Protein AF-A0A7C0W4H1-F1 (afdb_monomer)

Structure (mmCIF, N/CA/C/O backbone):
data_AF-A0A7C0W4H1-F1
#
_entry.id   AF-A0A7C0W4H1-F1
#
loop_
_atom_site.group_PDB
_atom_site.id
_atom_site.type_symbol
_atom_site.label_atom_id
_atom_site.label_alt_id
_atom_site.label_comp_id
_atom_site.label_asym_id
_atom_site.label_entity_id
_atom_site.label_seq_id
_atom_site.pdbx_PDB_ins_code
_atom_site.Cartn_x
_atom_site.Cartn_y
_atom_site.Cartn_z
_atom_site.occupancy
_atom_site.B_iso_or_equiv
_atom_site.auth_seq_id
_atom_site.auth_comp_id
_atom_site.auth_asym_id
_atom_site.auth_atom_id
_atom_site.pdbx_PDB_model_num
ATOM 1 N N . ARG A 1 1 ? 13.408 6.150 4.869 1.00 78.88 1 ARG A N 1
ATOM 2 C CA . ARG A 1 1 ? 12.668 6.391 6.142 1.00 78.88 1 ARG A CA 1
ATOM 3 C C . ARG A 1 1 ? 11.243 6.773 5.783 1.00 78.88 1 ARG A C 1
ATOM 5 O O . ARG A 1 1 ? 11.081 7.553 4.853 1.00 78.88 1 ARG A O 1
ATOM 12 N N . PHE A 1 2 ? 10.259 6.246 6.507 1.00 88.44 2 PHE A N 1
ATOM 13 C CA . PHE A 1 2 ? 8.850 6.602 6.339 1.00 88.44 2 PHE A CA 1
ATOM 14 C C . PHE A 1 2 ? 8.395 7.413 7.553 1.00 88.44 2 PHE A C 1
ATOM 16 O O . PHE A 1 2 ? 8.784 7.103 8.681 1.00 88.44 2 PHE A O 1
ATOM 23 N N . GLN A 1 3 ? 7.609 8.457 7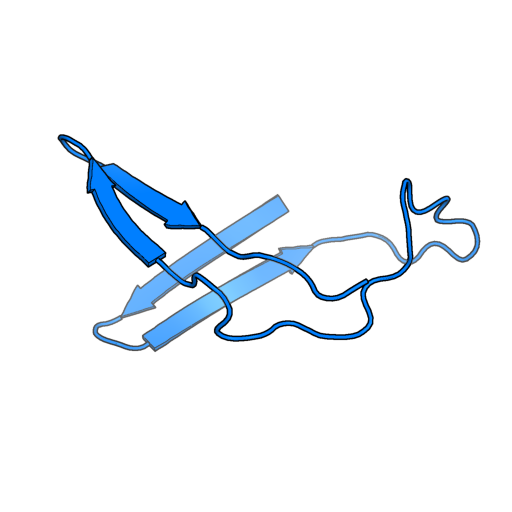.325 1.00 94.00 3 GLN A N 1
ATOM 24 C CA . GLN A 1 3 ? 6.870 9.169 8.364 1.00 94.00 3 GLN A CA 1
ATOM 25 C C . GLN A 1 3 ? 5.403 9.187 7.959 1.00 94.00 3 GLN A C 1
ATOM 27 O O . GLN A 1 3 ? 5.095 9.435 6.796 1.00 94.00 3 GLN A O 1
ATOM 32 N N . VAL A 1 4 ? 4.512 8.903 8.904 1.00 94.12 4 VAL A N 1
ATOM 33 C CA . VAL A 1 4 ? 3.077 8.787 8.639 1.00 94.12 4 VAL A CA 1
ATOM 34 C C . VAL A 1 4 ? 2.320 9.614 9.666 1.00 94.12 4 VAL A C 1
ATOM 36 O O . VAL A 1 4 ? 2.609 9.544 10.860 1.00 94.12 4 VAL A O 1
ATOM 39 N N . ARG A 1 5 ? 1.342 10.382 9.193 1.00 95.62 5 ARG A N 1
ATOM 40 C CA . ARG A 1 5 ? 0.365 11.106 10.002 1.00 95.62 5 ARG A CA 1
ATOM 41 C C . ARG A 1 5 ? -1.033 10.661 9.586 1.00 95.62 5 ARG A C 1
ATOM 43 O O . ARG A 1 5 ? -1.318 10.583 8.394 1.00 95.62 5 ARG A O 1
ATOM 50 N N . 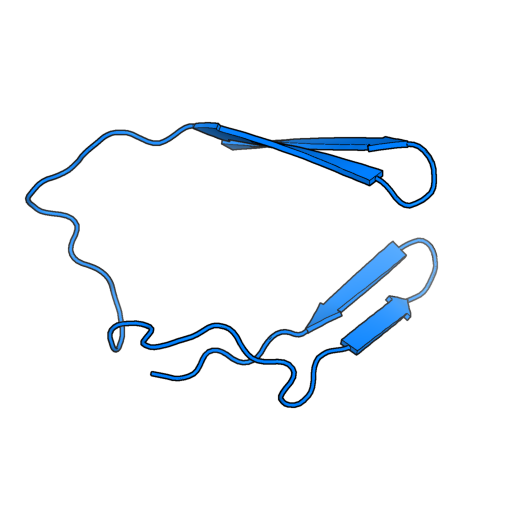ILE A 1 6 ? -1.878 10.364 10.568 1.00 93.69 6 ILE A N 1
ATOM 51 C CA . ILE A 1 6 ? -3.251 9.890 10.362 1.00 93.69 6 ILE A CA 1
ATOM 52 C C . ILE A 1 6 ? -4.203 10.910 10.991 1.00 93.69 6 ILE A C 1
ATOM 54 O O . ILE A 1 6 ? -4.033 11.271 12.154 1.00 93.69 6 ILE A O 1
ATOM 58 N N . GLU A 1 7 ? -5.179 11.379 10.219 1.00 95.06 7 GLU A N 1
ATOM 59 C CA . GLU A 1 7 ? -6.216 12.328 10.629 1.00 95.06 7 GLU A CA 1
ATOM 60 C C . GLU A 1 7 ? -7.575 11.789 10.177 1.00 95.06 7 GLU A C 1
ATOM 62 O O . GLU A 1 7 ? -7.963 11.957 9.024 1.00 95.06 7 GLU A O 1
ATOM 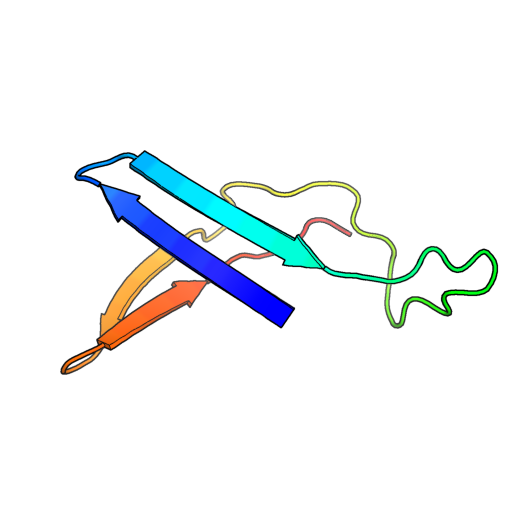67 N N . GLY A 1 8 ? -8.285 11.098 11.073 1.00 92.00 8 GLY A N 1
ATOM 68 C CA . GLY A 1 8 ? -9.529 10.415 10.714 1.00 92.00 8 GLY A CA 1
ATOM 69 C C . GLY A 1 8 ? -9.290 9.331 9.659 1.00 92.00 8 GLY A C 1
ATOM 70 O O . GLY A 1 8 ? -8.541 8.386 9.900 1.00 92.00 8 GLY A O 1
ATOM 71 N N . ASP A 1 9 ? -9.919 9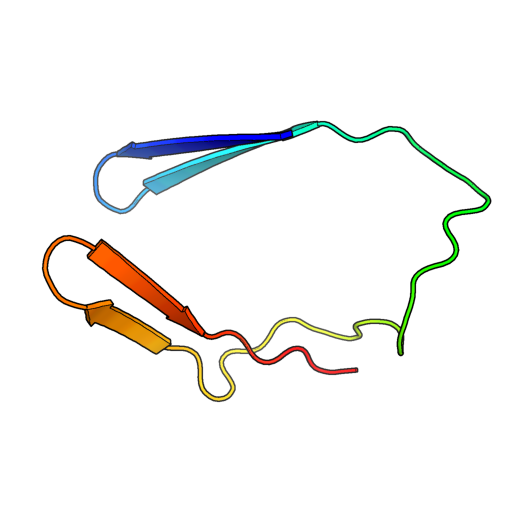.486 8.498 1.00 93.25 9 ASP A N 1
ATOM 72 C CA . ASP A 1 9 ? -9.791 8.631 7.312 1.00 93.25 9 ASP A CA 1
ATOM 73 C C . ASP A 1 9 ? -8.646 9.051 6.371 1.00 93.25 9 ASP A C 1
ATOM 75 O O . ASP A 1 9 ? -8.357 8.371 5.384 1.00 93.25 9 ASP A O 1
ATOM 79 N N . ARG A 1 10 ? -7.952 10.153 6.676 1.00 95.06 10 ARG A N 1
ATOM 80 C CA . ARG A 1 10 ? -6.859 10.677 5.861 1.00 95.06 10 ARG A CA 1
ATOM 81 C C . ARG A 1 10 ? -5.503 10.219 6.379 1.00 95.06 10 ARG A C 1
ATOM 83 O O . ARG A 1 10 ? -5.170 10.385 7.551 1.00 95.06 10 ARG A O 1
ATOM 90 N N . ILE A 1 11 ? -4.665 9.747 5.460 1.00 94.19 11 ILE A N 1
ATOM 91 C CA . ILE A 1 11 ? -3.254 9.451 5.719 1.00 94.19 11 ILE A CA 1
ATOM 92 C C . ILE A 1 11 ? -2.381 10.423 4.923 1.00 94.19 11 ILE A C 1
ATOM 94 O O . ILE A 1 11 ? -2.573 10.619 3.725 1.00 94.19 11 ILE A O 1
ATOM 98 N N . GLN A 1 12 ? -1.398 11.020 5.593 1.00 96.25 12 GLN A N 1
ATOM 99 C CA . GLN A 1 12 ? -0.284 11.725 4.965 1.00 96.25 12 GLN A CA 1
ATOM 100 C C . GLN A 1 12 ? 0.995 10.937 5.230 1.00 96.25 12 GLN A C 1
ATOM 102 O O . GLN A 1 12 ? 1.328 10.658 6.383 1.00 96.25 12 GLN A O 1
ATOM 107 N N . ALA A 1 13 ? 1.715 10.581 4.169 1.00 94.69 13 ALA A N 1
ATOM 108 C CA . ALA A 1 13 ? 2.970 9.853 4.264 1.00 94.69 13 ALA A CA 1
ATOM 109 C C . ALA A 1 13 ? 4.097 10.644 3.595 1.00 94.69 13 ALA A C 1
ATOM 111 O O . ALA A 1 13 ? 3.955 11.120 2.471 1.00 94.69 13 ALA A O 1
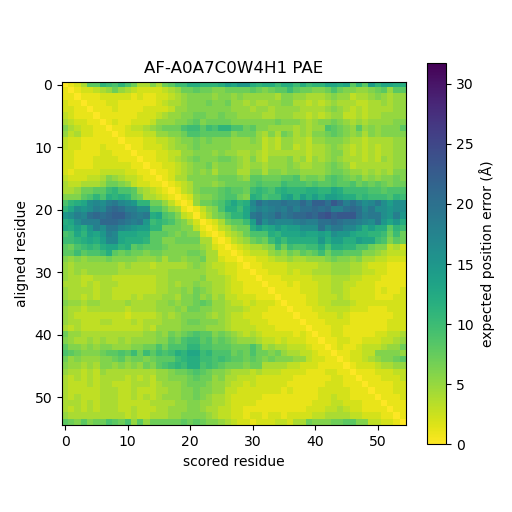ATOM 112 N N . LEU A 1 14 ? 5.225 10.756 4.291 1.00 95.25 14 LEU A N 1
ATOM 113 C CA . LEU A 1 14 ? 6.476 11.277 3.758 1.00 95.25 14 LEU A CA 1
ATOM 114 C C . LEU A 1 14 ? 7.466 10.127 3.627 1.00 95.25 14 LEU A C 1
ATOM 116 O O . LEU A 1 14 ? 7.718 9.382 4.581 1.00 95.25 14 LEU A O 1
ATOM 120 N N . VAL A 1 15 ? 8.042 10.004 2.437 1.00 92.62 15 VAL A N 1
ATOM 121 C CA . VAL A 1 15 ? 9.016 8.967 2.106 1.00 92.62 15 VAL A CA 1
ATOM 122 C C . VAL A 1 15 ? 10.270 9.633 1.570 1.00 92.62 15 VAL A C 1
ATOM 124 O O . VAL A 1 15 ? 10.204 10.442 0.651 1.00 92.62 15 VAL A O 1
ATOM 127 N N . GLY A 1 16 ? 11.415 9.295 2.158 1.00 88.31 16 GLY A N 1
ATOM 128 C CA . GLY A 1 16 ? 12.725 9.707 1.659 1.00 88.31 16 GLY A CA 1
ATOM 129 C C . GLY A 1 16 ? 13.491 8.520 1.087 1.00 88.31 16 GLY A C 1
ATOM 130 O O . GLY A 1 16 ? 13.608 7.490 1.765 1.00 88.31 16 GLY A O 1
ATOM 131 N N . GLY A 1 17 ? 14.033 8.699 -0.116 1.00 84.69 17 GLY A N 1
ATOM 132 C CA . GLY A 1 17 ? 14.934 7.779 -0.808 1.00 84.69 17 GLY A CA 1
ATOM 133 C C . GLY A 1 17 ? 15.880 8.548 -1.734 1.00 84.69 17 GLY A C 1
ATOM 134 O O . GLY A 1 17 ? 15.630 9.711 -2.047 1.00 84.69 17 GLY A O 1
ATOM 135 N N . THR A 1 18 ? 16.974 7.911 -2.142 1.00 79.31 18 THR A N 1
ATOM 136 C CA . THR A 1 18 ? 17.935 8.482 -3.095 1.00 79.31 18 THR A CA 1
ATOM 137 C C . THR A 1 18 ? 17.599 7.971 -4.496 1.00 79.31 18 THR A C 1
ATOM 139 O O . THR A 1 18 ? 17.372 6.764 -4.631 1.00 79.31 18 THR A O 1
ATOM 142 N N . PRO A 1 19 ? 17.570 8.826 -5.534 1.00 76.38 19 PRO A N 1
ATOM 143 C CA . PRO A 1 19 ? 17.500 8.354 -6.911 1.00 76.38 19 PRO A CA 1
ATOM 144 C C . PRO A 1 19 ? 18.683 7.424 -7.176 1.00 76.38 19 PRO A C 1
ATOM 146 O O . PRO A 1 19 ? 19.807 7.720 -6.771 1.00 76.38 19 PRO A O 1
ATOM 149 N N . THR A 1 20 ? 18.447 6.294 -7.826 1.00 70.44 20 THR A N 1
ATOM 150 C CA . THR A 1 20 ? 19.542 5.437 -8.273 1.00 70.44 20 THR A CA 1
ATOM 151 C C . THR A 1 20 ? 19.191 4.797 -9.601 1.00 70.44 20 THR A C 1
ATOM 153 O O . THR A 1 20 ? 18.234 4.030 -9.709 1.00 70.44 20 THR A O 1
ATOM 156 N N . ASP A 1 21 ? 20.009 5.115 -10.600 1.00 65.81 21 ASP A N 1
ATOM 157 C CA . ASP A 1 21 ? 19.932 4.564 -11.954 1.00 65.81 21 ASP A CA 1
ATOM 158 C C . ASP A 1 21 ? 20.347 3.083 -11.994 1.00 65.81 21 ASP A C 1
ATOM 160 O O . ASP A 1 21 ? 20.145 2.393 -12.989 1.00 65.81 21 ASP A O 1
ATOM 164 N N . SER A 1 22 ? 20.924 2.579 -10.898 1.00 65.12 22 SER A N 1
ATOM 165 C CA . SER A 1 22 ? 21.426 1.214 -10.743 1.00 65.12 22 SER A CA 1
ATOM 166 C C . SER A 1 22 ? 20.726 0.448 -9.623 1.00 65.12 22 SER A C 1
ATOM 168 O O . SER A 1 22 ? 21.288 -0.515 -9.093 1.00 65.12 22 SER A O 1
ATOM 170 N N . LEU A 1 23 ? 19.504 0.849 -9.248 1.00 67.56 23 LEU A N 1
ATOM 171 C CA . LEU A 1 23 ? 18.715 0.105 -8.272 1.00 67.56 23 LEU A CA 1
A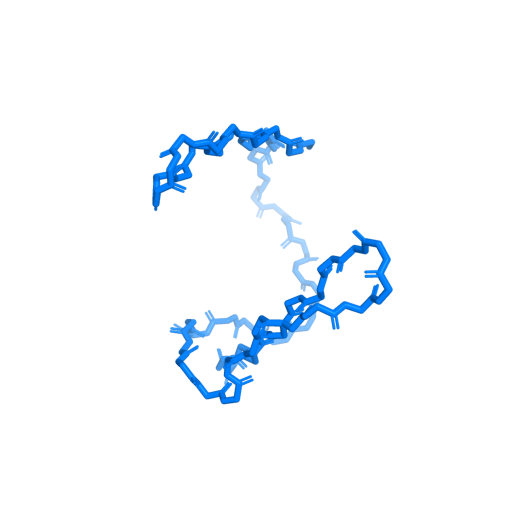TOM 172 C C . LEU A 1 23 ? 18.492 -1.319 -8.793 1.00 67.56 23 LEU A C 1
ATOM 174 O O . LEU A 1 23 ? 17.603 -1.573 -9.603 1.00 67.56 23 LEU A O 1
ATOM 178 N N . GLN A 1 24 ? 19.301 -2.263 -8.316 1.00 67.50 24 GLN A N 1
ATOM 179 C CA . GLN A 1 24 ? 19.047 -3.682 -8.502 1.00 67.50 24 GLN A CA 1
ATOM 180 C C . GLN A 1 24 ? 17.844 -4.045 -7.637 1.00 67.50 24 GLN A C 1
ATOM 182 O O . GLN A 1 24 ? 17.973 -4.472 -6.486 1.00 67.50 24 GLN A O 1
ATOM 187 N N . LEU A 1 25 ? 16.658 -3.808 -8.193 1.00 72.38 25 LEU A N 1
ATOM 188 C CA . LEU A 1 25 ? 15.413 -4.308 -7.645 1.00 72.38 25 LEU A CA 1
ATOM 189 C C . LEU A 1 25 ? 15.532 -5.829 -7.554 1.00 72.38 25 LEU A C 1
ATOM 191 O O . LEU A 1 25 ? 15.859 -6.509 -8.526 1.00 72.38 25 LEU A O 1
ATOM 195 N N . ARG A 1 26 ? 15.332 -6.360 -6.350 1.00 75.25 26 ARG A N 1
ATOM 196 C CA . ARG A 1 26 ? 15.299 -7.803 -6.130 1.00 75.25 26 ARG A CA 1
ATOM 197 C C . ARG A 1 26 ? 13.876 -8.287 -6.364 1.00 75.25 26 ARG A C 1
ATOM 199 O O . ARG A 1 26 ? 12.950 -7.748 -5.766 1.00 75.25 26 ARG A O 1
ATOM 206 N N . GLY A 1 27 ? 13.736 -9.339 -7.163 1.00 81.12 27 GLY A N 1
ATOM 207 C CA . GLY A 1 27 ? 12.440 -9.925 -7.498 1.00 81.12 27 GLY A CA 1
ATOM 208 C C . GLY A 1 27 ? 11.844 -9.373 -8.796 1.00 81.12 27 GLY A C 1
ATOM 209 O O . GLY A 1 27 ? 12.456 -8.526 -9.450 1.00 81.12 27 GLY A O 1
ATOM 210 N N . PRO A 1 28 ? 10.682 -9.902 -9.207 1.00 85.69 28 PRO A N 1
ATOM 211 C CA . PRO A 1 28 ? 10.012 -9.458 -10.418 1.00 85.69 28 PRO A CA 1
ATOM 212 C C . PRO A 1 28 ? 9.527 -8.003 -10.279 1.00 85.69 28 PRO A C 1
ATOM 214 O O . PRO A 1 28 ? 9.220 -7.556 -9.168 1.00 85.69 28 PRO A O 1
ATOM 217 N N . PRO A 1 29 ? 9.467 -7.249 -11.389 1.00 87.25 29 PRO A N 1
ATOM 218 C CA . PRO A 1 29 ? 8.921 -5.900 -11.377 1.00 87.25 29 PRO A CA 1
ATOM 219 C C . PRO A 1 29 ? 7.442 -5.934 -10.984 1.00 87.25 29 PRO A C 1
ATOM 221 O O . PRO A 1 29 ? 6.701 -6.806 -11.415 1.00 87.25 29 PRO A O 1
ATOM 224 N N . ILE A 1 30 ? 7.004 -4.966 -10.183 1.00 91.12 30 ILE A N 1
ATOM 225 C CA . ILE A 1 30 ? 5.590 -4.838 -9.820 1.00 91.12 30 ILE A CA 1
ATOM 226 C C . ILE A 1 30 ? 4.852 -4.177 -10.988 1.00 91.12 30 ILE A C 1
ATOM 228 O O . ILE A 1 30 ? 5.198 -3.063 -11.382 1.00 91.12 30 ILE A O 1
ATOM 232 N N . LYS A 1 31 ? 3.824 -4.845 -11.515 1.00 94.25 31 LYS A N 1
ATOM 233 C CA . LYS A 1 31 ? 2.929 -4.313 -12.554 1.00 94.25 31 LYS A CA 1
ATOM 234 C C . LYS A 1 31 ? 1.843 -3.432 -11.956 1.00 94.25 31 LYS A C 1
ATOM 236 O O . LYS A 1 31 ? 1.546 -2.369 -12.500 1.00 94.25 31 LYS A O 1
ATOM 241 N N . ALA A 1 32 ? 1.250 -3.872 -10.845 1.00 95.19 32 ALA A N 1
ATOM 242 C CA . ALA A 1 32 ? 0.143 -3.174 -10.209 1.00 95.19 32 ALA A CA 1
ATOM 243 C C . ALA A 1 32 ? 0.018 -3.476 -8.708 1.00 95.19 32 ALA A C 1
ATOM 245 O O . ALA A 1 32 ? 0.402 -4.533 -8.204 1.00 95.19 32 ALA A O 1
ATOM 246 N N . VAL A 1 33 ? -0.597 -2.530 -8.000 1.00 95.88 33 VAL A N 1
ATOM 247 C CA . VAL A 1 33 ? -1.149 -2.737 -6.658 1.00 95.88 33 VAL A CA 1
ATOM 248 C C . VAL A 1 33 ? -2.641 -2.997 -6.820 1.00 95.88 33 VAL A C 1
ATOM 250 O O . VAL A 1 33 ? -3.325 -2.225 -7.490 1.00 95.88 33 VAL A O 1
ATOM 253 N N . THR A 1 34 ? -3.149 -4.074 -6.225 1.00 96.56 34 THR A N 1
ATOM 254 C CA . THR A 1 34 ? -4.550 -4.486 -6.390 1.00 96.56 34 THR A CA 1
ATOM 255 C C . THR A 1 34 ? -5.232 -4.701 -5.040 1.00 96.56 34 THR A C 1
ATOM 257 O O . THR A 1 34 ? -4.587 -4.682 -3.992 1.00 96.56 34 THR A O 1
ATOM 260 N N . LEU A 1 35 ? -6.551 -4.912 -5.065 1.00 97.31 35 LEU A N 1
ATOM 261 C CA . LEU A 1 35 ? -7.332 -5.295 -3.883 1.00 97.31 35 LEU A CA 1
ATOM 262 C C . LEU A 1 35 ? -7.315 -6.814 -3.627 1.00 97.31 35 LEU A C 1
ATOM 264 O O . LEU A 1 35 ? -8.067 -7.294 -2.780 1.00 97.31 35 LEU A O 1
ATOM 268 N N . HIS A 1 36 ? -6.502 -7.576 -4.367 1.00 96.50 36 HIS A N 1
ATOM 269 C CA . HIS A 1 36 ? -6.417 -9.023 -4.219 1.00 96.50 36 HIS A CA 1
ATOM 270 C C . HIS A 1 36 ? -5.913 -9.382 -2.818 1.00 96.50 36 HIS A C 1
ATOM 272 O O . HIS A 1 36 ? -4.775 -9.078 -2.465 1.00 96.50 36 HIS A O 1
ATOM 278 N N . ASP A 1 37 ? -6.798 -9.994 -2.028 1.00 96.75 37 ASP A N 1
ATOM 279 C CA . ASP A 1 37 ? -6.560 -10.358 -0.627 1.00 96.75 37 ASP A CA 1
ATOM 280 C C . ASP A 1 37 ? -6.077 -9.181 0.250 1.00 96.75 37 ASP A C 1
ATOM 282 O O . ASP A 1 37 ? -5.303 -9.344 1.195 1.00 96.75 37 ASP A O 1
ATOM 286 N N . LEU A 1 38 ? -6.522 -7.956 -0.071 1.00 97.81 38 LEU A N 1
ATOM 287 C CA . LEU A 1 38 ? -6.236 -6.789 0.758 1.00 97.81 38 LEU A CA 1
ATOM 288 C C . LEU A 1 38 ? -6.925 -6.952 2.115 1.00 97.81 38 LEU A C 1
ATOM 290 O O . LEU A 1 38 ? -8.153 -6.982 2.203 1.00 97.81 38 LEU A O 1
ATOM 294 N N . ALA A 1 39 ? -6.132 -6.961 3.182 1.00 97.38 39 ALA A N 1
ATOM 295 C CA . ALA A 1 39 ? -6.640 -7.069 4.540 1.00 97.38 39 ALA A CA 1
ATOM 296 C C . ALA A 1 39 ? -5.962 -6.066 5.472 1.00 97.38 39 ALA A C 1
ATOM 298 O O . ALA A 1 39 ? -4.751 -5.857 5.415 1.00 97.38 39 ALA A O 1
ATOM 299 N N . VAL A 1 40 ? -6.744 -5.479 6.379 1.00 96.06 40 VAL A N 1
ATOM 30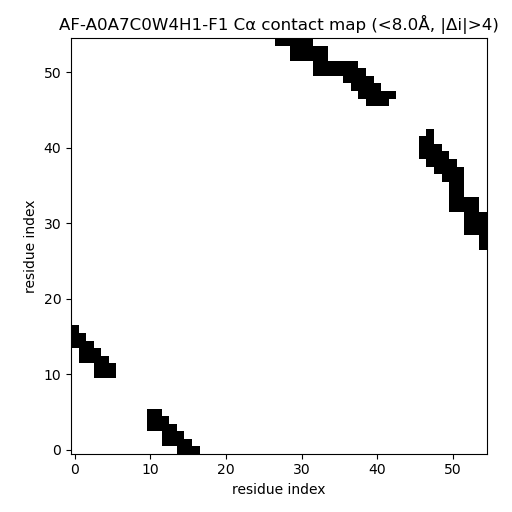0 C CA . VAL A 1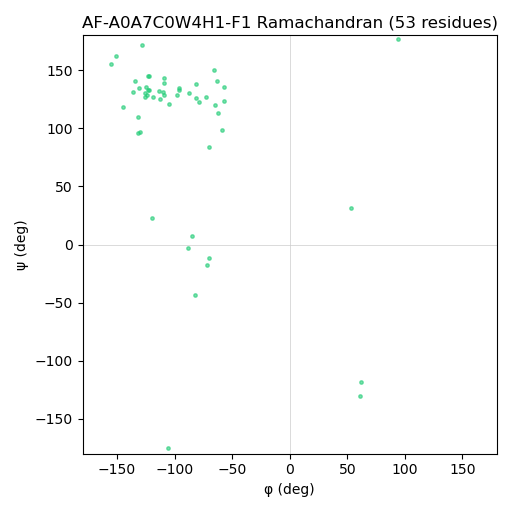 40 ? -6.248 -4.698 7.517 1.00 96.06 40 VAL A CA 1
ATOM 301 C C . VAL A 1 40 ? -6.973 -5.193 8.757 1.00 96.06 40 VAL A C 1
ATOM 303 O O . VAL A 1 40 ? -8.174 -4.987 8.909 1.00 96.06 40 VAL A O 1
ATOM 306 N N . ILE A 1 41 ? -6.248 -5.877 9.637 1.00 97.50 41 ILE A N 1
ATOM 307 C CA . ILE A 1 41 ? -6.829 -6.555 10.797 1.00 97.50 41 ILE A CA 1
ATOM 308 C C . ILE A 1 41 ? -6.194 -6.077 12.099 1.00 97.50 41 ILE A C 1
ATOM 310 O O . ILE A 1 41 ? -4.996 -5.791 12.176 1.00 97.50 41 ILE A O 1
ATOM 314 N N . ARG A 1 42 ? -7.009 -6.016 13.154 1.00 95.88 42 ARG A N 1
ATOM 315 C CA . ARG A 1 42 ? -6.530 -5.776 14.517 1.00 95.88 42 ARG A CA 1
ATOM 316 C C . ARG A 1 42 ? -5.823 -7.038 15.015 1.00 95.88 42 ARG A C 1
ATOM 318 O O . ARG A 1 42 ? -6.411 -8.116 14.998 1.00 95.88 42 ARG A O 1
ATOM 325 N N . ARG A 1 43 ? -4.583 -6.915 15.494 1.00 96.00 43 ARG A N 1
ATOM 326 C CA . ARG A 1 43 ? -3.832 -8.024 16.103 1.00 96.00 43 ARG A CA 1
ATOM 327 C C . ARG A 1 43 ? -3.258 -7.577 17.445 1.00 96.00 43 ARG A C 1
ATOM 329 O O . ARG A 1 43 ? -2.216 -6.926 17.510 1.00 96.00 43 ARG A O 1
ATOM 336 N N . GLY A 1 44 ? -3.970 -7.911 18.521 1.00 94.94 44 GLY A N 1
ATOM 337 C CA . GLY A 1 44 ? -3.659 -7.438 19.871 1.00 94.94 44 GLY A CA 1
ATOM 338 C C . GLY A 1 44 ? -3.726 -5.904 19.958 1.00 94.94 44 GLY A C 1
ATOM 339 O O . GLY A 1 44 ? -4.707 -5.315 19.493 1.00 94.94 44 GLY A O 1
ATOM 340 N N . PRO A 1 45 ? -2.703 -5.229 20.518 1.00 94.50 45 PRO A N 1
ATOM 341 C CA . PRO A 1 45 ? -2.697 -3.769 20.591 1.00 94.50 45 PRO A CA 1
ATOM 342 C C . PRO A 1 45 ? -2.471 -3.101 19.225 1.00 94.50 45 PRO A C 1
ATOM 344 O O . PRO A 1 45 ? -2.779 -1.919 19.079 1.00 94.50 45 PRO A O 1
ATOM 347 N N . GLY A 1 46 ? -1.954 -3.836 18.236 1.00 94.06 46 GLY A N 1
ATOM 348 C CA . GLY A 1 46 ? -1.538 -3.304 16.943 1.00 94.06 46 GLY A CA 1
ATOM 349 C C . GLY A 1 46 ? -2.476 -3.633 15.782 1.00 94.06 46 GLY A C 1
ATOM 350 O O . GLY A 1 46 ? -3.536 -4.245 15.934 1.00 94.06 46 GLY A O 1
ATOM 351 N N . TRP A 1 47 ? -2.029 -3.229 14.596 1.00 93.69 47 TRP A N 1
ATOM 352 C CA . TRP A 1 47 ? -2.674 -3.489 13.313 1.00 93.69 47 TRP A CA 1
ATOM 353 C C . TRP A 1 47 ? -1.711 -4.232 12.394 1.00 93.69 47 TRP A C 1
ATOM 355 O O . TRP A 1 47 ? -0.505 -3.989 12.428 1.00 93.69 47 TRP A O 1
ATOM 365 N N . VAL A 1 48 ? -2.250 -5.126 11.571 1.00 96.50 48 VAL A N 1
ATOM 366 C CA . VAL A 1 48 ? -1.512 -5.830 10.521 1.00 96.50 48 VAL A CA 1
ATOM 367 C C . VAL A 1 48 ? -2.218 -5.578 9.199 1.00 96.50 48 VAL A C 1
ATOM 369 O O . VAL A 1 48 ? -3.428 -5.774 9.107 1.00 96.50 48 VAL A O 1
ATOM 372 N N . ALA A 1 49 ? -1.457 -5.148 8.194 1.00 95.38 49 ALA A N 1
ATOM 373 C CA . ALA A 1 49 ? -1.927 -5.005 6.824 1.00 95.38 49 ALA A CA 1
ATOM 374 C C . ALA A 1 49 ? -1.297 -6.087 5.939 1.00 95.38 49 ALA A C 1
ATOM 376 O O . ALA A 1 49 ? -0.135 -6.449 6.127 1.00 95.38 49 ALA A O 1
ATOM 377 N N . THR A 1 50 ? -2.059 -6.600 4.982 1.00 97.19 50 THR A N 1
ATOM 378 C CA . THR A 1 50 ? -1.607 -7.548 3.959 1.00 97.19 50 THR A CA 1
ATOM 379 C C . THR A 1 50 ? -1.958 -6.992 2.589 1.00 97.19 50 THR A C 1
ATOM 381 O O . THR A 1 50 ? -3.079 -6.540 2.375 1.00 97.19 50 THR A O 1
ATOM 384 N N . VAL A 1 51 ? -0.972 -6.986 1.692 1.00 96.44 51 VAL A N 1
ATOM 385 C CA . VAL A 1 51 ? -1.096 -6.544 0.300 1.00 96.44 51 VAL A CA 1
ATOM 386 C C . VAL A 1 51 ? -0.367 -7.560 -0.563 1.00 96.44 51 VAL A C 1
ATOM 388 O O . VAL A 1 51 ? 0.783 -7.895 -0.271 1.00 96.44 51 VAL A O 1
ATOM 391 N N . ILE A 1 52 ? -1.020 -8.022 -1.625 1.00 95.00 52 ILE A N 1
ATOM 392 C CA . ILE A 1 52 ? -0.407 -8.874 -2.641 1.00 95.00 52 ILE A CA 1
ATOM 393 C C . ILE A 1 52 ? -0.164 -8.022 -3.889 1.00 95.00 52 ILE A C 1
ATOM 395 O O . ILE A 1 52 ? -1.088 -7.424 -4.444 1.00 95.00 52 ILE A O 1
ATOM 399 N N . PHE A 1 53 ? 1.100 -7.932 -4.304 1.00 94.00 53 PHE A N 1
ATOM 400 C CA . PHE A 1 53 ? 1.483 -7.224 -5.523 1.00 94.00 53 PHE A CA 1
ATOM 401 C C . PHE A 1 53 ? 1.271 -8.108 -6.748 1.00 94.00 53 PHE A C 1
ATOM 403 O O . PHE A 1 53 ? 1.627 -9.286 -6.727 1.00 94.00 53 PHE A O 1
ATOM 410 N N . ASP A 1 54 ? 0.737 -7.515 -7.814 1.00 94.25 54 ASP A N 1
ATOM 411 C CA . ASP A 1 54 ? 0.748 -8.125 -9.140 1.00 94.25 54 ASP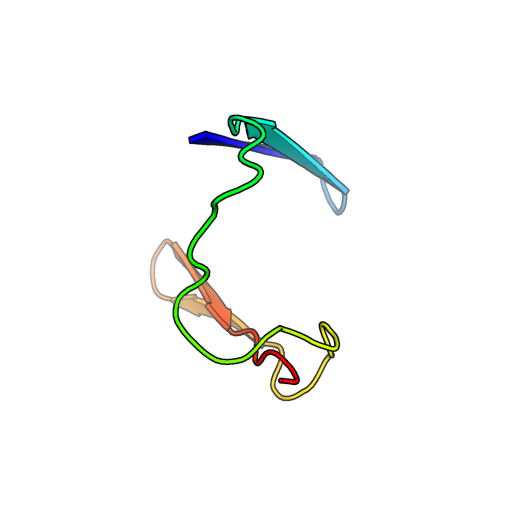 A CA 1
ATOM 412 C C . ASP A 1 54 ? 2.115 -7.871 -9.784 1.00 94.25 54 ASP A C 1
ATOM 414 O O . ASP A 1 54 ? 2.579 -6.725 -9.844 1.00 94.25 54 ASP A O 1
ATOM 418 N N . VAL A 1 55 ? 2.771 -8.943 -10.222 1.00 92.12 55 VAL A N 1
ATOM 419 C CA . VAL A 1 55 ? 4.155 -8.961 -10.725 1.00 92.12 55 VAL A CA 1
ATOM 420 C C . VAL A 1 55 ? 4.218 -9.451 -12.159 1.00 92.12 55 VAL A C 1
ATOM 422 O O . VAL A 1 55 ? 3.384 -10.289 -12.568 1.00 92.12 55 VAL A O 1
#

Radius of gyration: 14.86 Å; Cα contacts (8 Å, |Δi|>4): 63; chains: 1; bounding box: 31×23×33 Å

Foldseek 3Di:
DKDWDDDPPDIDIDDDDDDDPPPPDPDDDFPDWDCVVWDWDDDPPDIDTDTDTHD

Mean predicted aligned error: 5.46 Å

pLDDT: mean 89.86, std 9.33, range [65.12, 97.81]

Solvent-accessible surface area (backbone atoms only — not comparable to full-atom values): 3805 Å² total; per-residue (Å²): 97,81,48,77,47,77,57,91,95,45,75,50,73,49,76,58,83,78,91,60,100,76,67,79,71,81,73,75,66,75,76,46,85,57,74,57,78,55,43,78,44,81,54,85,98,46,75,48,76,44,77,47,73,41,97

Secondary structure (DSSP, 8-state):
-EEEEEETTEEEEEE-----TT----SSPP-EE--TT-EEEEETTEEEEE--EE-

Sequence (55 aa):
RFQVRIEGDRIQALVGGTPTDSLQLRGPPIKAVTLHDLAVIRRGPGWVATVIFDV

Nearest PDB structures (foldseek):
  8q1i-assembly1_O  TM=6.718E-01  e=7.719E+00  Staphylococcus phage 812
  8snb-assembly1_3Z  TM=4.248E-01  e=4.142E+00  Strongylocentrotus purpuratus